Protein AF-A0A971L053-F1 (afdb_monomer_lite)

Sec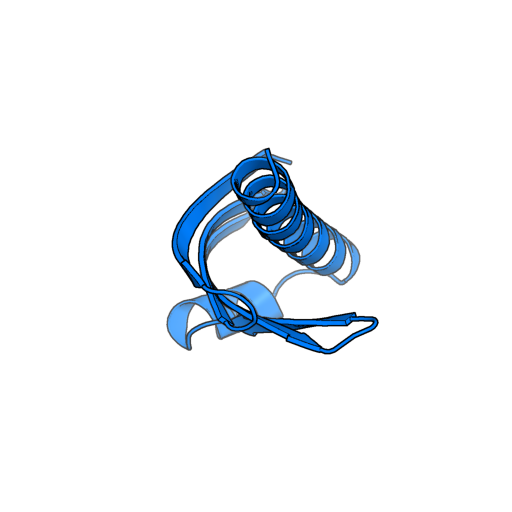ondary structure (DSSP, 8-state):
-EEEEEEEEEETTEEEEEEEEEETTEEEEEEEEEEEETTEEEEEE-HHHHHHHHTS-HHHHHHHHHHHHHHHHHHHHHHT-

pLDDT: mean 87.76, std 7.24, range [55.12, 94.88]

Foldseek 3Di:
DDKDKDWPDDDPFWTKMWMWDDDPPQIATFIWIWGDDPPDIDIDTDPVRVVSLVPDDPVSNVVVVVVVVVNNVVVVVVVVD

Sequence (81 aa):
MSFKGRIIEGDDPDYIAEFIYRSGNTVISGMARIVRKQPKLEISYCNLSADKVRMLGEEDLTKLELEITNLVLNDLLKKNK

Structure (mmCIF, N/CA/C/O backbone):
data_AF-A0A971L053-F1
#
_entry.id   AF-A0A971L053-F1
#
loop_
_atom_site.group_PDB
_atom_site.id
_atom_site.type_symbol
_atom_site.label_atom_id
_atom_site.label_alt_id
_atom_site.label_comp_id
_atom_site.label_asym_id
_atom_site.label_entity_id
_atom_site.label_seq_id
_atom_site.pdbx_PDB_ins_code
_atom_site.Cartn_x
_atom_site.Cartn_y
_atom_site.Cartn_z
_atom_site.occupancy
_atom_site.B_iso_or_equiv
_atom_site.auth_seq_id
_atom_site.auth_comp_id
_atom_site.auth_asym_id
_atom_site.auth_atom_id
_atom_site.pdbx_PDB_model_num
ATOM 1 N N . MET A 1 1 ? 11.224 10.888 -4.420 1.00 79.06 1 MET A N 1
ATOM 2 C CA . MET A 1 1 ? 10.036 10.012 -4.342 1.00 79.06 1 MET A CA 1
ATOM 3 C C . MET A 1 1 ? 8.830 10.858 -3.960 1.00 79.06 1 MET A C 1
ATOM 5 O O . MET A 1 1 ? 8.995 11.799 -3.193 1.00 79.06 1 MET A O 1
ATOM 9 N N . SER A 1 2 ? 7.648 10.560 -4.499 1.00 90.44 2 SER A N 1
ATOM 10 C CA . SER A 1 2 ? 6.387 11.177 -4.070 1.00 90.44 2 SER A CA 1
ATOM 11 C C . SER A 1 2 ? 5.303 10.110 -3.951 1.00 90.44 2 SER A C 1
ATOM 13 O O . SER A 1 2 ? 5.123 9.317 -4.874 1.00 90.44 2 SER A O 1
ATOM 15 N N . PHE A 1 3 ? 4.589 10.109 -2.827 1.00 94.12 3 PHE A N 1
ATOM 16 C CA . PHE A 1 3 ? 3.410 9.284 -2.597 1.00 94.12 3 PHE A CA 1
ATOM 17 C C . PHE A 1 3 ? 2.193 10.183 -2.384 1.00 94.12 3 PHE A C 1
ATOM 19 O O . PHE A 1 3 ? 2.259 11.197 -1.687 1.00 94.12 3 PHE A O 1
ATOM 26 N N . LYS A 1 4 ? 1.075 9.816 -3.004 1.00 93.94 4 LYS A N 1
ATOM 27 C CA . LYS A 1 4 ? -0.248 10.354 -2.697 1.00 93.94 4 LYS A CA 1
ATOM 28 C C . LYS A 1 4 ? -1.191 9.179 -2.560 1.00 93.94 4 LYS A C 1
ATOM 30 O O . LYS A 1 4 ? -1.323 8.413 -3.506 1.00 93.94 4 LYS A O 1
ATOM 35 N N . GLY A 1 5 ? -1.858 9.058 -1.424 1.00 93.94 5 GLY A N 1
ATOM 36 C CA . GLY A 1 5 ? -2.843 8.011 -1.203 1.00 93.94 5 GLY A CA 1
ATOM 37 C C . GLY A 1 5 ? -4.062 8.535 -0.467 1.00 93.94 5 GLY A C 1
ATOM 38 O O . GLY A 1 5 ? -3.980 9.532 0.253 1.00 93.94 5 GLY A O 1
ATOM 39 N N . ARG A 1 6 ? -5.195 7.869 -0.669 1.00 94.50 6 ARG A N 1
ATOM 40 C CA . ARG A 1 6 ? -6.433 8.104 0.076 1.00 94.50 6 ARG A CA 1
ATOM 41 C C . ARG A 1 6 ? -7.120 6.779 0.368 1.00 94.50 6 ARG A C 1
ATOM 43 O O . ARG A 1 6 ? -7.134 5.893 -0.482 1.00 94.50 6 ARG A O 1
ATOM 50 N N . ILE A 1 7 ? -7.707 6.668 1.551 1.00 93.06 7 ILE A N 1
ATOM 51 C CA . ILE A 1 7 ? -8.599 5.558 1.885 1.00 93.06 7 ILE A CA 1
ATOM 52 C C . ILE A 1 7 ? -9.937 5.845 1.208 1.00 93.06 7 ILE A C 1
ATOM 54 O O . ILE A 1 7 ? -10.493 6.929 1.380 1.00 93.06 7 ILE A O 1
ATOM 58 N N . ILE A 1 8 ? -10.393 4.912 0.377 1.00 93.00 8 ILE A N 1
ATOM 59 C CA . ILE A 1 8 ? -11.683 5.000 -0.320 1.00 93.00 8 ILE A CA 1
ATOM 60 C C . ILE A 1 8 ? -12.767 4.352 0.536 1.00 93.00 8 ILE A C 1
ATOM 62 O O . ILE A 1 8 ? -13.862 4.886 0.672 1.00 93.00 8 ILE A O 1
ATOM 66 N N . GLU A 1 9 ? -12.431 3.213 1.125 1.00 90.00 9 GLU A N 1
ATOM 67 C CA . GLU A 1 9 ? -13.288 2.438 2.005 1.00 90.00 9 GLU A CA 1
ATOM 68 C C . GLU A 1 9 ? -12.396 1.871 3.102 1.00 90.00 9 GLU A C 1
ATOM 70 O O . GLU A 1 9 ? -11.264 1.466 2.839 1.00 90.00 9 GLU A O 1
ATOM 75 N N . GLY A 1 10 ? -12.850 1.891 4.344 1.00 84.31 10 GLY A N 1
ATOM 76 C CA . GLY A 1 10 ? -12.036 1.364 5.423 1.00 84.31 10 GLY A CA 1
ATOM 77 C C . GLY A 1 10 ? -12.804 1.292 6.717 1.00 84.31 10 GLY A C 1
ATOM 78 O O . GLY A 1 10 ? -13.209 2.328 7.250 1.00 84.31 10 GLY A O 1
ATOM 79 N N . ASP A 1 11 ? -12.943 0.080 7.229 1.00 80.25 11 ASP A N 1
ATOM 80 C CA . ASP A 1 11 ? -13.374 -0.194 8.589 1.00 80.25 11 ASP A CA 1
ATOM 81 C C . ASP A 1 11 ? -12.498 -1.306 9.156 1.00 80.25 11 ASP A C 1
ATOM 83 O O . ASP A 1 11 ? -12.181 -2.262 8.454 1.00 80.25 11 ASP A O 1
ATOM 87 N N . ASP A 1 12 ? -12.036 -1.163 10.395 1.00 79.50 12 ASP A N 1
ATOM 88 C CA . ASP A 1 12 ? -11.076 -2.121 10.949 1.00 79.50 12 ASP A CA 1
ATOM 89 C C . ASP A 1 12 ? -11.704 -3.532 10.965 1.00 79.50 12 ASP A C 1
ATOM 91 O O . ASP A 1 12 ? -12.787 -3.693 11.530 1.00 79.50 12 ASP A O 1
ATOM 95 N N . PRO A 1 13 ? -11.071 -4.566 10.370 1.00 87.25 13 PRO A N 1
ATOM 96 C CA . PRO A 1 13 ? -9.671 -4.649 9.934 1.00 87.25 13 PRO A CA 1
ATOM 97 C C . PRO A 1 13 ? -9.401 -4.489 8.424 1.00 87.25 13 PRO A C 1
ATOM 99 O O . PRO A 1 13 ? -8.247 -4.640 8.014 1.00 87.25 13 PRO A O 1
ATOM 102 N N . ASP A 1 14 ? -10.409 -4.222 7.596 1.00 92.19 14 ASP A N 1
ATOM 103 C CA . ASP A 1 14 ? -10.326 -4.195 6.133 1.00 92.19 14 ASP A CA 1
ATOM 104 C C . ASP A 1 14 ? -10.328 -2.760 5.574 1.00 92.19 14 ASP A C 1
ATOM 106 O O . ASP A 1 14 ? -11.238 -1.960 5.790 1.00 92.19 14 ASP A O 1
ATOM 110 N N . TYR A 1 15 ? -9.315 -2.447 4.770 1.00 92.06 15 TYR A N 1
ATOM 111 C CA . TYR A 1 15 ? -9.132 -1.144 4.139 1.00 92.06 15 TYR A CA 1
ATOM 112 C C . TYR A 1 15 ? -8.920 -1.281 2.635 1.00 92.06 15 TYR A C 1
ATOM 114 O O . TYR A 1 15 ? -8.296 -2.224 2.148 1.00 92.06 15 TYR A O 1
ATOM 122 N N . ILE A 1 16 ? -9.382 -0.283 1.893 1.00 93.12 16 ILE A N 1
ATOM 123 C CA . ILE A 1 16 ? -9.139 -0.092 0.470 1.00 93.12 16 ILE A CA 1
ATOM 124 C C . ILE A 1 16 ? -8.581 1.315 0.283 1.00 93.12 16 ILE A C 1
ATOM 126 O O . ILE A 1 16 ? -9.235 2.316 0.583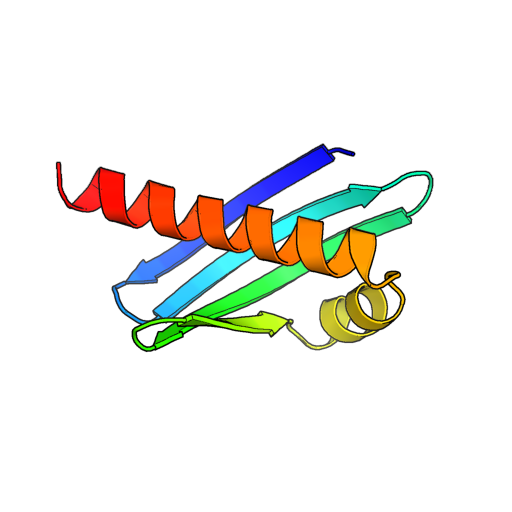 1.00 93.12 16 ILE A O 1
ATOM 130 N N . ALA A 1 17 ? -7.365 1.392 -0.245 1.00 93.56 17 ALA A N 1
ATOM 131 C CA . ALA A 1 17 ? -6.691 2.645 -0.533 1.00 93.56 17 ALA A CA 1
ATOM 132 C C . ALA A 1 17 ? -6.388 2.778 -2.023 1.00 93.56 17 ALA A C 1
ATOM 134 O O . ALA A 1 17 ? -5.857 1.863 -2.649 1.00 93.56 17 ALA A O 1
ATOM 135 N N . GLU A 1 18 ? -6.665 3.953 -2.578 1.00 94.88 18 GLU A N 1
ATOM 136 C CA . GLU A 1 18 ? -6.104 4.371 -3.859 1.00 94.88 18 GLU A CA 1
ATOM 137 C C . GLU A 1 18 ? -4.776 5.073 -3.609 1.00 94.88 18 GLU A C 1
ATOM 139 O O . GLU A 1 18 ? -4.646 5.862 -2.668 1.00 94.88 18 GLU A O 1
ATOM 144 N N . PHE A 1 19 ? -3.791 4.804 -4.460 1.00 94.38 19 PHE A N 1
ATOM 145 C CA . PHE A 1 19 ? -2.476 5.413 -4.359 1.00 94.38 19 PHE A CA 1
ATOM 146 C C . PHE A 1 19 ? -1.899 5.797 -5.720 1.00 94.38 19 PHE A C 1
ATOM 148 O O . PHE A 1 19 ? -2.205 5.208 -6.756 1.00 94.38 19 PHE A O 1
ATOM 155 N N . ILE A 1 20 ? -1.009 6.783 -5.683 1.00 94.12 20 ILE A N 1
ATOM 156 C CA . ILE A 1 20 ? -0.103 7.187 -6.748 1.00 94.12 20 ILE A CA 1
ATOM 157 C C . ILE A 1 20 ? 1.290 7.267 -6.132 1.00 94.12 20 ILE A C 1
ATOM 159 O O . ILE A 1 20 ? 1.550 8.078 -5.243 1.00 94.12 20 ILE A O 1
ATOM 163 N N . TYR A 1 21 ? 2.190 6.443 -6.640 1.00 93.62 21 TYR A N 1
ATOM 164 C CA . TYR A 1 21 ? 3.579 6.354 -6.240 1.00 93.62 21 TYR A CA 1
ATOM 165 C C . TYR A 1 21 ? 4.482 6.755 -7.402 1.00 93.62 21 TYR A C 1
ATOM 167 O O . TYR A 1 21 ? 4.302 6.306 -8.536 1.00 93.62 21 TYR A O 1
ATOM 175 N N . ARG A 1 22 ? 5.445 7.632 -7.121 1.00 92.06 22 ARG A N 1
ATOM 176 C CA . ARG A 1 22 ? 6.425 8.126 -8.089 1.00 92.06 22 ARG A CA 1
ATOM 177 C C .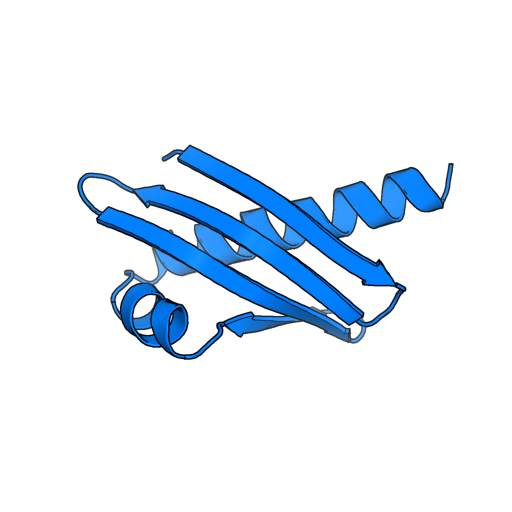 ARG A 1 22 ? 7.839 7.910 -7.560 1.00 92.06 22 ARG A C 1
ATOM 179 O O . ARG A 1 22 ? 8.223 8.544 -6.569 1.00 92.06 22 ARG A O 1
ATOM 186 N N . SER A 1 23 ? 8.618 7.090 -8.263 1.00 86.75 23 SER A N 1
ATOM 187 C CA . SER A 1 23 ? 10.055 6.904 -8.028 1.00 86.75 23 SER A CA 1
ATOM 188 C C . SER A 1 23 ? 10.814 7.041 -9.347 1.00 86.75 23 SER A C 1
ATOM 190 O O . SER A 1 23 ? 10.568 6.302 -10.297 1.00 86.75 23 SER A O 1
ATOM 192 N N . GLY A 1 24 ? 11.685 8.050 -9.445 1.00 86.62 24 GLY A N 1
ATOM 193 C CA . GLY A 1 24 ? 12.352 8.408 -10.701 1.00 86.62 24 GLY A CA 1
ATOM 194 C C . GLY A 1 24 ? 11.356 8.658 -11.842 1.00 86.62 24 GLY A C 1
ATOM 195 O O . GLY A 1 24 ? 10.440 9.471 -11.704 1.00 86.62 24 GLY A O 1
ATOM 196 N N . ASN A 1 25 ? 11.529 7.930 -12.949 1.00 84.06 25 ASN A N 1
ATOM 197 C CA . ASN A 1 25 ? 10.641 7.966 -14.121 1.00 84.06 25 ASN A CA 1
ATOM 198 C C . ASN A 1 25 ? 9.431 7.024 -13.995 1.00 84.06 25 ASN A C 1
ATOM 200 O O . ASN A 1 25 ? 8.559 7.014 -14.864 1.00 84.06 25 ASN A O 1
ATOM 204 N N . THR A 1 26 ? 9.368 6.227 -12.930 1.00 85.31 26 THR A N 1
ATOM 205 C CA . THR A 1 26 ? 8.313 5.242 -12.715 1.00 85.31 26 THR A CA 1
ATOM 206 C C . THR A 1 26 ? 7.142 5.889 -11.988 1.00 85.31 26 THR A C 1
ATOM 208 O O . THR A 1 26 ? 7.287 6.435 -10.891 1.00 85.31 26 THR A O 1
ATOM 211 N N . VAL A 1 27 ? 5.957 5.802 -12.594 1.00 90.12 27 VAL A N 1
ATOM 212 C CA . VAL A 1 27 ? 4.693 6.232 -11.991 1.00 90.12 27 VAL A CA 1
ATOM 213 C C . VAL A 1 27 ? 3.755 5.037 -11.920 1.00 90.12 27 VAL A C 1
ATOM 215 O O . VAL A 1 27 ? 3.377 4.468 -12.944 1.00 90.12 27 VAL A O 1
ATOM 218 N N . ILE A 1 28 ? 3.359 4.678 -10.704 1.00 90.62 28 ILE A N 1
ATOM 219 C CA . ILE A 1 28 ? 2.421 3.592 -10.439 1.00 90.62 28 ILE A CA 1
ATOM 220 C C . ILE A 1 28 ? 1.218 4.184 -9.738 1.00 90.62 28 ILE A C 1
ATOM 222 O O . ILE A 1 28 ? 1.342 4.810 -8.692 1.00 90.62 28 ILE A O 1
ATOM 226 N N . SER A 1 29 ? 0.047 3.974 -10.314 1.00 91.19 29 SER A N 1
ATOM 227 C CA . SER A 1 29 ? -1.224 4.292 -9.683 1.00 91.19 29 SER A CA 1
ATOM 228 C C . SER A 1 29 ? -2.054 3.028 -9.583 1.00 91.19 29 SER A C 1
ATOM 230 O O . SER A 1 29 ? -2.025 2.196 -10.497 1.00 91.19 29 SER A O 1
ATOM 232 N N . GLY A 1 30 ? -2.788 2.878 -8.491 1.00 92.25 30 GLY A N 1
ATOM 233 C CA . GLY A 1 30 ? -3.524 1.655 -8.247 1.00 92.25 30 GLY A CA 1
ATOM 234 C C . GLY A 1 30 ? -4.399 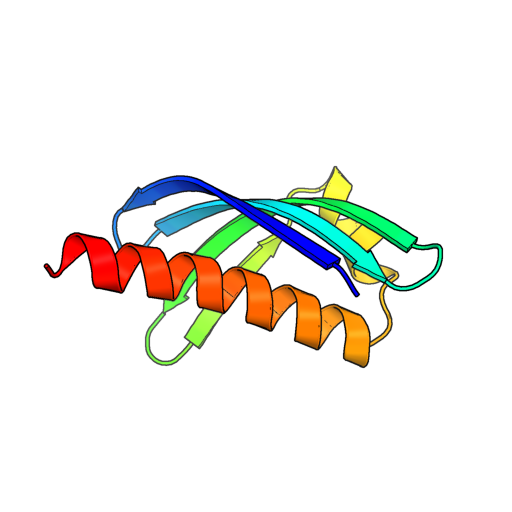1.697 -7.018 1.00 92.25 30 GLY A C 1
ATOM 235 O O . GLY A 1 30 ? -4.481 2.703 -6.317 1.00 92.25 30 GLY A O 1
ATOM 236 N N . MET A 1 31 ? -5.020 0.552 -6.771 1.00 93.06 31 MET A N 1
ATOM 237 C CA . MET A 1 31 ? -5.752 0.279 -5.548 1.00 93.06 31 MET A CA 1
ATOM 238 C C . MET A 1 31 ? -5.054 -0.848 -4.796 1.00 93.06 31 MET A C 1
ATOM 240 O O . MET A 1 31 ? -4.614 -1.837 -5.391 1.00 93.06 31 MET A O 1
ATOM 244 N N . ALA A 1 32 ? -4.950 -0.675 -3.487 1.00 93.19 32 ALA A N 1
ATOM 245 C CA . ALA A 1 32 ? -4.464 -1.669 -2.556 1.00 93.19 32 ALA A CA 1
ATOM 246 C C . ALA A 1 32 ? -5.587 -2.010 -1.577 1.00 93.19 32 AL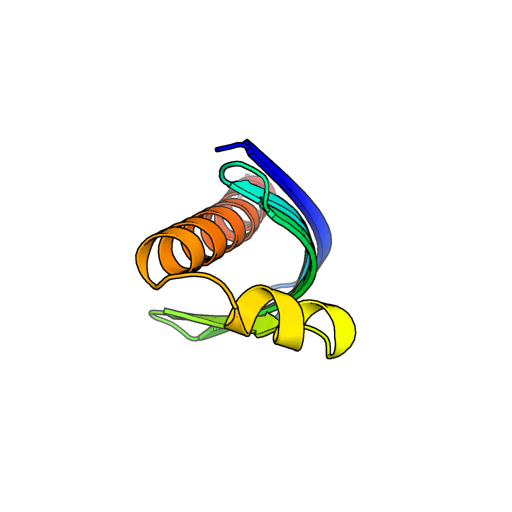A A C 1
ATOM 248 O O . ALA A 1 32 ? -6.197 -1.116 -0.991 1.00 93.19 32 ALA A O 1
ATOM 249 N N . ARG A 1 33 ? -5.844 -3.302 -1.396 1.00 93.44 33 ARG A N 1
ATOM 250 C CA . ARG A 1 33 ? -6.585 -3.828 -0.256 1.00 93.44 33 ARG A CA 1
ATOM 251 C C . ARG A 1 33 ? -5.588 -4.091 0.864 1.00 93.44 33 ARG A C 1
ATOM 253 O O . ARG A 1 33 ? -4.567 -4.733 0.631 1.00 93.44 33 ARG A O 1
ATOM 260 N N . ILE A 1 34 ? -5.882 -3.603 2.058 1.00 92.81 34 ILE A N 1
ATOM 261 C CA . ILE A 1 34 ? -5.053 -3.771 3.243 1.00 92.81 34 ILE A CA 1
ATOM 262 C C . ILE A 1 34 ? -5.892 -4.449 4.316 1.00 92.81 34 ILE A C 1
ATOM 264 O O . ILE A 1 34 ? -6.968 -3.968 4.649 1.00 92.81 34 ILE A O 1
ATOM 268 N N . VAL A 1 35 ? -5.398 -5.557 4.860 1.00 91.50 35 VAL A N 1
ATOM 269 C CA . VAL A 1 35 ? -6.044 -6.276 5.961 1.00 91.50 35 VAL A CA 1
ATOM 270 C C . VAL A 1 35 ? -5.130 -6.230 7.175 1.00 91.50 35 VAL A C 1
ATOM 272 O O . VAL A 1 35 ? -3.982 -6.682 7.120 1.00 91.50 35 VAL A O 1
ATOM 275 N N . ARG A 1 36 ? -5.618 -5.687 8.292 1.00 87.06 36 ARG A N 1
ATOM 276 C CA . ARG A 1 36 ? -4.861 -5.653 9.545 1.00 87.06 36 ARG A CA 1
ATOM 277 C C . ARG A 1 36 ? -4.893 -7.023 10.218 1.00 87.06 36 ARG A C 1
ATOM 279 O O . ARG A 1 36 ? -5.889 -7.406 10.822 1.00 87.06 36 ARG A O 1
ATOM 286 N N . LYS A 1 37 ? -3.770 -7.743 10.175 1.00 84.25 37 LYS A N 1
ATOM 287 C CA . LYS A 1 37 ? -3.567 -9.012 10.886 1.00 84.25 37 LYS A CA 1
ATOM 288 C C . LYS A 1 37 ? -2.474 -8.850 11.927 1.00 84.25 37 LYS A C 1
ATOM 290 O O . LYS A 1 37 ? -1.302 -8.963 11.594 1.00 84.25 37 LYS A O 1
ATOM 295 N N . GLN A 1 38 ? -2.820 -8.593 13.187 1.00 72.62 38 GLN A N 1
ATOM 296 C CA . GLN A 1 38 ? -1.805 -8.332 14.216 1.00 72.62 38 GLN A CA 1
ATOM 297 C C . GLN A 1 38 ? -0.730 -9.441 14.253 1.00 72.62 38 GLN A C 1
ATOM 299 O O . GLN A 1 38 ? -1.087 -10.616 14.356 1.00 72.62 38 GLN A O 1
ATOM 304 N N . PRO A 1 39 ? 0.572 -9.097 14.143 1.00 70.31 39 PRO A N 1
ATOM 305 C CA . PRO A 1 39 ? 1.174 -7.755 14.230 1.00 70.31 39 PRO A CA 1
ATOM 306 C C . PRO A 1 39 ? 1.463 -7.043 12.884 1.00 70.31 39 PRO A C 1
ATOM 308 O O . PRO A 1 39 ? 2.150 -6.026 12.879 1.00 70.31 39 PRO A O 1
ATOM 311 N N . LYS A 1 40 ? 1.004 -7.565 11.743 1.00 77.81 40 LYS A N 1
ATOM 312 C CA . LYS A 1 40 ? 1.332 -7.090 10.386 1.00 77.81 40 LYS A CA 1
ATOM 313 C C . LYS A 1 40 ? 0.116 -6.526 9.631 1.00 77.81 40 LYS A C 1
ATOM 315 O O . LYS A 1 40 ? -1.038 -6.795 9.955 1.00 77.81 40 LYS A O 1
ATOM 320 N N . LEU A 1 41 ? 0.380 -5.744 8.590 1.00 82.81 41 LEU A N 1
ATOM 321 C CA . LEU A 1 41 ? -0.612 -5.430 7.563 1.00 82.81 41 LEU A CA 1
ATOM 322 C C . LEU A 1 41 ? -0.357 -6.339 6.366 1.00 82.81 41 LEU A C 1
ATOM 324 O O . LEU A 1 41 ? 0.771 -6.422 5.886 1.00 82.81 41 LEU A O 1
ATOM 328 N N . GLU A 1 42 ? -1.388 -7.027 5.893 1.00 90.12 42 GLU A N 1
ATOM 329 C CA . GLU A 1 42 ? -1.334 -7.708 4.604 1.00 90.12 42 GLU A CA 1
ATOM 330 C C . GLU A 1 42 ? -1.812 -6.745 3.525 1.00 90.12 42 GLU A C 1
ATOM 332 O O . GLU A 1 42 ? -2.955 -6.295 3.560 1.00 90.12 42 GLU A O 1
ATOM 337 N N . ILE A 1 43 ? -0.936 -6.430 2.572 1.00 91.50 43 ILE A N 1
ATOM 338 C CA . ILE A 1 43 ? -1.232 -5.540 1.450 1.00 91.50 43 ILE A CA 1
ATOM 339 C C . ILE A 1 43 ? -1.384 -6.394 0.192 1.00 91.50 43 ILE A C 1
ATOM 341 O O . ILE A 1 43 ? -0.536 -7.220 -0.130 1.00 91.50 43 ILE A O 1
ATOM 345 N N . SER A 1 44 ? -2.488 -6.208 -0.522 1.00 91.81 44 SER A N 1
ATOM 346 C CA . SER A 1 44 ? -2.781 -6.865 -1.794 1.00 91.81 44 SER A CA 1
ATOM 347 C C . SER A 1 44 ? -3.139 -5.819 -2.838 1.00 91.81 44 SER A C 1
ATOM 349 O O . SER A 1 44 ? -4.006 -4.980 -2.615 1.00 91.81 44 SER A O 1
ATOM 351 N N . TYR A 1 45 ? -2.500 -5.873 -4.001 1.00 91.06 45 TYR A N 1
ATOM 352 C CA . TYR A 1 45 ? -2.729 -4.917 -5.084 1.00 91.06 45 TYR A CA 1
ATOM 353 C C . TYR A 1 45 ? -3.755 -5.459 -6.082 1.00 91.06 45 TYR A C 1
ATOM 355 O O . TYR A 1 45 ? -3.705 -6.632 -6.451 1.00 91.06 45 TYR A O 1
ATOM 363 N N . CYS A 1 46 ? -4.665 -4.613 -6.570 1.00 85.00 46 CYS A N 1
ATOM 364 C CA . CYS A 1 46 ? -5.594 -5.007 -7.634 1.00 85.00 46 CYS A CA 1
ATOM 365 C C . CYS A 1 46 ? -4.835 -5.326 -8.939 1.00 85.00 46 CYS A C 1
ATOM 367 O O . CYS A 1 46 ? -3.803 -4.709 -9.211 1.00 85.00 46 CYS A O 1
ATOM 369 N N . ASN A 1 47 ? -5.362 -6.241 -9.767 1.00 75.50 47 ASN A N 1
ATOM 370 C CA . ASN A 1 47 ? -4.659 -6.852 -10.913 1.00 75.50 47 ASN A CA 1
ATOM 371 C C . ASN A 1 47 ? -3.856 -5.869 -11.789 1.00 75.50 47 ASN A C 1
ATOM 373 O O . ASN A 1 47 ? -2.671 -6.084 -12.013 1.00 75.50 47 ASN A O 1
ATOM 377 N N . LEU A 1 48 ? -4.452 -4.753 -12.228 1.00 70.81 48 LEU A N 1
ATOM 378 C CA . LEU A 1 48 ? -3.774 -3.784 -13.110 1.00 70.81 48 LEU A CA 1
ATOM 379 C C . LEU A 1 48 ? -2.598 -3.051 -12.443 1.00 70.81 48 LEU A C 1
ATOM 381 O O . LEU A 1 48 ? -1.652 -2.636 -13.114 1.00 70.81 48 LEU A O 1
ATOM 385 N N . SER A 1 49 ? -2.659 -2.864 -11.126 1.00 76.88 49 SER A N 1
ATOM 386 C CA . SER A 1 49 ? -1.570 -2.282 -10.341 1.00 76.88 49 SER A CA 1
ATOM 387 C C . SER A 1 49 ? -0.563 -3.326 -9.871 1.00 76.88 49 SER A C 1
ATOM 389 O O . SER A 1 49 ? 0.608 -2.992 -9.740 1.00 76.88 49 SER A O 1
ATOM 391 N N . ALA A 1 50 ? -0.982 -4.578 -9.675 1.00 81.25 50 ALA A N 1
ATOM 392 C CA . ALA A 1 50 ? -0.119 -5.657 -9.205 1.00 81.25 50 ALA A CA 1
ATOM 393 C C . ALA A 1 50 ? 1.063 -5.896 -10.153 1.00 81.25 50 ALA A C 1
ATOM 395 O O . ALA A 1 50 ? 2.196 -5.995 -9.692 1.00 81.25 50 ALA A O 1
ATOM 396 N N . ASP A 1 51 ? 0.829 -5.901 -11.467 1.00 84.38 51 ASP A N 1
ATOM 397 C CA . ASP A 1 51 ? 1.903 -6.108 -12.444 1.00 84.38 51 ASP A CA 1
ATOM 398 C C . ASP A 1 51 ? 2.916 -4.959 -12.446 1.00 84.38 51 ASP A C 1
ATOM 400 O O . ASP A 1 51 ? 4.119 -5.195 -12.490 1.00 84.38 51 ASP A O 1
ATOM 404 N N . LYS A 1 52 ? 2.455 -3.711 -12.303 1.00 84.44 52 LYS A N 1
ATOM 405 C CA . LYS A 1 52 ? 3.347 -2.545 -12.210 1.00 84.44 52 LYS A CA 1
ATOM 406 C C . LYS A 1 52 ? 4.133 -2.524 -10.903 1.00 84.44 52 LYS A C 1
ATOM 408 O O . LYS A 1 52 ? 5.310 -2.185 -10.909 1.00 84.44 52 LYS A O 1
ATOM 413 N N . VAL A 1 53 ? 3.492 -2.890 -9.793 1.00 87.06 53 VAL A N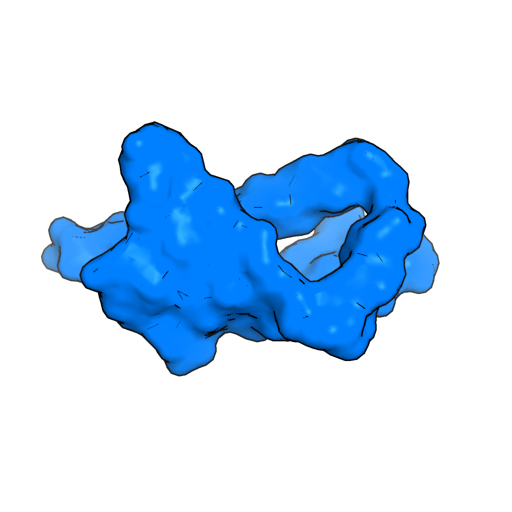 1
ATOM 414 C CA . VAL A 1 53 ? 4.141 -2.977 -8.479 1.00 87.06 53 VAL A CA 1
ATOM 415 C C . VAL A 1 53 ? 5.195 -4.086 -8.464 1.00 87.06 53 VAL A C 1
ATOM 417 O O . VAL A 1 53 ? 6.278 -3.871 -7.937 1.00 87.06 53 VAL A O 1
ATOM 420 N N . ARG A 1 54 ? 4.941 -5.226 -9.120 1.00 85.06 54 ARG A N 1
ATOM 421 C CA . ARG A 1 54 ? 5.921 -6.319 -9.286 1.00 85.06 54 ARG A CA 1
ATOM 422 C C . ARG A 1 54 ? 7.177 -5.915 -10.058 1.00 85.06 54 ARG A C 1
ATOM 424 O O . ARG A 1 54 ? 8.196 -6.581 -9.927 1.00 85.06 54 ARG A O 1
ATOM 431 N N . MET A 1 55 ? 7.105 -4.861 -10.871 1.00 86.88 55 MET A N 1
ATOM 432 C CA . MET A 1 55 ? 8.260 -4.320 -11.594 1.00 86.88 55 MET A CA 1
ATOM 433 C C . MET A 1 55 ? 9.099 -3.347 -10.754 1.00 86.88 55 MET A C 1
ATOM 435 O O . MET A 1 55 ? 10.139 -2.891 -11.229 1.00 86.88 55 MET A O 1
ATOM 439 N N . LEU A 1 56 ? 8.666 -2.995 -9.537 1.00 87.56 56 LEU A N 1
ATOM 440 C CA . LEU A 1 56 ? 9.479 -2.193 -8.627 1.00 87.56 56 LEU A CA 1
ATOM 441 C C . LEU A 1 56 ? 10.670 -3.002 -8.112 1.00 87.56 56 LEU A C 1
ATOM 443 O O . LEU A 1 56 ? 10.558 -4.193 -7.824 1.00 87.56 56 LEU A O 1
ATOM 447 N N . GLY A 1 57 ? 11.802 -2.323 -7.936 1.00 89.56 57 GLY A N 1
ATOM 448 C CA . GLY A 1 57 ? 12.890 -2.860 -7.126 1.00 89.56 57 GLY A CA 1
ATOM 449 C C . GLY A 1 57 ? 12.468 -2.991 -5.660 1.00 89.56 57 GLY A C 1
ATOM 450 O O . GLY A 1 57 ? 11.564 -2.292 -5.199 1.00 89.56 57 GLY A O 1
ATOM 451 N N . GLU A 1 58 ? 13.154 -3.855 -4.916 1.00 91.44 58 GLU A N 1
ATOM 452 C CA . GLU A 1 58 ? 12.855 -4.160 -3.507 1.00 91.44 58 GLU A CA 1
ATOM 453 C C . GLU A 1 58 ? 12.790 -2.904 -2.618 1.00 91.44 58 GLU A C 1
ATOM 455 O O . GLU A 1 58 ? 11.895 -2.766 -1.782 1.00 91.44 58 GLU A O 1
ATOM 460 N N . GLU A 1 59 ? 13.688 -1.941 -2.844 1.00 91.44 59 GLU A N 1
ATOM 461 C CA . GLU A 1 59 ? 13.718 -0.674 -2.108 1.00 91.44 59 GLU A CA 1
ATOM 462 C C . GLU A 1 59 ? 12.459 0.176 -2.351 1.00 91.44 59 GLU A C 1
ATOM 464 O O . GLU A 1 59 ? 11.857 0.697 -1.409 1.00 91.44 59 GLU A O 1
ATOM 469 N N . ASP A 1 60 ? 12.040 0.316 -3.610 1.00 91.25 60 ASP A N 1
ATOM 470 C CA . ASP A 1 60 ? 10.864 1.109 -3.972 1.00 91.25 60 ASP A CA 1
ATOM 471 C C . ASP A 1 60 ? 9.566 0.423 -3.535 1.00 91.25 60 ASP A C 1
ATOM 473 O O . ASP A 1 60 ? 8.642 1.098 -3.074 1.00 91.25 60 ASP A O 1
ATOM 477 N N . LEU A 1 61 ? 9.514 -0.910 -3.621 1.00 91.50 61 LEU A N 1
ATOM 478 C CA . LEU A 1 61 ? 8.404 -1.709 -3.110 1.00 91.50 61 LEU A CA 1
ATOM 479 C C . LEU A 1 61 ? 8.242 -1.515 -1.598 1.00 91.50 61 LEU A C 1
ATOM 481 O O . LEU A 1 61 ? 7.155 -1.176 -1.136 1.00 91.50 61 LEU A O 1
ATOM 485 N N . THR A 1 62 ? 9.335 -1.631 -0.841 1.00 92.56 62 THR A N 1
ATOM 486 C CA . THR A 1 62 ? 9.328 -1.431 0.617 1.00 92.56 62 THR A CA 1
ATOM 487 C C . THR A 1 62 ? 8.838 -0.030 0.983 1.00 92.56 62 THR A C 1
ATOM 489 O O . THR A 1 62 ? 8.018 0.143 1.885 1.00 92.56 62 THR A O 1
ATOM 492 N N . LYS A 1 63 ? 9.298 0.996 0.255 1.00 93.12 63 LYS A N 1
ATOM 493 C CA . LYS A 1 63 ? 8.834 2.377 0.449 1.00 93.12 63 LYS A CA 1
ATOM 494 C C . LYS A 1 63 ? 7.346 2.529 0.139 1.00 93.12 63 LYS A C 1
ATOM 496 O O . LYS A 1 63 ? 6.645 3.202 0.886 1.00 93.12 63 LYS A O 1
ATOM 501 N N . LEU A 1 64 ? 6.855 1.922 -0.941 1.00 92.81 64 LEU A N 1
ATOM 502 C CA . LEU A 1 64 ? 5.433 1.939 -1.286 1.00 92.81 64 LEU A CA 1
ATOM 503 C C . LEU A 1 64 ? 4.579 1.306 -0.177 1.00 92.81 64 LEU A C 1
ATOM 505 O O . LEU A 1 64 ? 3.588 1.901 0.247 1.00 92.81 64 LEU A O 1
ATOM 509 N N . GLU A 1 65 ? 4.958 0.122 0.300 1.00 92.56 65 GLU A N 1
ATOM 510 C CA . GLU A 1 65 ? 4.242 -0.584 1.367 1.00 92.56 65 GLU A CA 1
ATOM 511 C C . GLU A 1 65 ? 4.250 0.195 2.688 1.00 92.56 65 GLU A C 1
ATOM 513 O O . GLU A 1 65 ? 3.227 0.249 3.379 1.00 92.56 65 GLU A O 1
ATOM 518 N N . LEU A 1 66 ? 5.362 0.862 3.014 1.00 93.12 66 LEU A N 1
ATOM 519 C CA . LEU A 1 66 ? 5.467 1.723 4.192 1.00 93.12 66 LEU A CA 1
ATOM 520 C C . LEU A 1 66 ? 4.515 2.924 4.110 1.00 93.12 66 LEU A C 1
ATOM 522 O O . LEU A 1 66 ? 3.829 3.235 5.081 1.00 93.12 66 LEU A O 1
ATOM 526 N N . GLU A 1 67 ? 4.428 3.581 2.953 1.00 94.69 67 GLU A N 1
ATOM 527 C CA . GLU A 1 67 ? 3.514 4.711 2.752 1.00 94.69 67 GLU A CA 1
ATOM 528 C C . GLU A 1 67 ? 2.038 4.291 2.829 1.00 94.69 67 GLU A C 1
ATOM 530 O O . GLU A 1 67 ? 1.225 4.967 3.465 1.00 94.69 67 GLU A O 1
ATOM 535 N N . ILE A 1 68 ? 1.685 3.141 2.244 1.00 93.06 68 ILE A N 1
ATOM 536 C CA . ILE A 1 68 ? 0.336 2.563 2.359 1.00 93.06 68 ILE A CA 1
ATOM 537 C C . ILE A 1 68 ? 0.023 2.212 3.821 1.00 93.06 68 ILE A C 1
ATOM 539 O O . ILE A 1 68 ? -1.069 2.500 4.311 1.00 93.06 68 ILE A O 1
ATOM 543 N N . THR A 1 69 ? 0.988 1.643 4.542 1.00 91.56 69 THR A N 1
ATOM 544 C CA . THR A 1 69 ? 0.859 1.337 5.973 1.00 91.56 69 THR A CA 1
ATOM 545 C C . THR A 1 69 ? 0.621 2.603 6.792 1.00 91.56 69 THR A C 1
ATOM 547 O O . THR A 1 69 ? -0.325 2.663 7.577 1.00 91.56 69 THR A O 1
ATOM 550 N N . ASN A 1 70 ? 1.421 3.648 6.569 1.00 92.25 70 ASN A N 1
ATOM 551 C CA . ASN A 1 70 ? 1.275 4.938 7.243 1.00 92.25 70 ASN A CA 1
ATOM 552 C C . ASN A 1 70 ? -0.091 5.577 6.972 1.00 92.25 70 ASN A C 1
ATOM 554 O O . ASN A 1 70 ? -0.671 6.194 7.866 1.00 92.25 70 ASN A O 1
ATOM 558 N N . LEU A 1 71 ? -0.631 5.419 5.761 1.00 92.25 71 LEU A N 1
ATOM 559 C CA . LEU A 1 71 ? -1.966 5.902 5.417 1.00 92.25 71 LEU A CA 1
ATOM 560 C C . LEU A 1 71 ? -3.050 5.246 6.290 1.00 92.25 71 LEU A C 1
ATOM 562 O O . LEU A 1 71 ? -3.878 5.960 6.855 1.00 92.25 71 LEU A O 1
ATOM 566 N N . VAL A 1 72 ? -3.010 3.919 6.446 1.00 89.94 72 VAL A N 1
ATOM 567 C CA . VAL A 1 72 ? -3.962 3.164 7.284 1.00 89.94 72 VAL A CA 1
ATOM 568 C C . VAL A 1 72 ? -3.783 3.490 8.768 1.00 89.94 72 VAL A C 1
ATOM 570 O O . VAL A 1 72 ? -4.761 3.732 9.473 1.00 89.94 72 VAL A O 1
ATOM 573 N N . LEU A 1 73 ? -2.538 3.572 9.249 1.00 89.12 73 LEU A N 1
ATOM 574 C CA . LEU A 1 73 ? -2.249 3.942 10.638 1.00 89.12 73 LEU A CA 1
ATOM 575 C C . LEU A 1 73 ? -2.767 5.346 10.979 1.00 89.12 73 LEU A C 1
ATOM 577 O O . LEU A 1 73 ? -3.349 5.546 12.042 1.00 89.12 73 LEU A O 1
ATOM 581 N N . ASN A 1 74 ? -2.605 6.313 10.074 1.00 90.06 74 ASN A N 1
ATOM 582 C CA . ASN A 1 74 ? -3.113 7.670 10.273 1.00 90.06 74 ASN A CA 1
ATOM 583 C C . ASN A 1 74 ? -4.644 7.725 10.351 1.00 90.06 74 ASN A C 1
ATOM 585 O O . ASN A 1 74 ? -5.181 8.539 11.099 1.00 90.06 74 ASN A O 1
ATOM 589 N N . ASP A 1 75 ? -5.350 6.886 9.595 1.00 88.19 75 ASP A N 1
ATOM 590 C CA . ASP A 1 75 ? -6.811 6.789 9.673 1.00 88.19 75 ASP A CA 1
ATOM 591 C C . ASP A 1 75 ? -7.276 6.166 10.990 1.00 88.19 75 ASP A C 1
ATOM 593 O O . ASP A 1 75 ? -8.120 6.739 11.678 1.00 88.19 75 ASP A O 1
ATOM 597 N N . LEU A 1 76 ? -6.639 5.069 11.408 1.00 86.50 76 LEU A N 1
ATOM 598 C CA . LEU A 1 76 ? -6.871 4.448 12.714 1.00 86.50 76 LEU A CA 1
ATOM 599 C C . LEU A 1 76 ? -6.678 5.445 13.865 1.00 86.50 76 LEU A C 1
ATOM 601 O O . LEU A 1 76 ? -7.506 5.532 14.770 1.00 86.50 76 LEU A O 1
ATOM 605 N N . LEU A 1 77 ? -5.604 6.238 13.821 1.00 86.81 77 LEU A N 1
ATOM 606 C CA . LEU A 1 77 ? -5.332 7.266 14.827 1.00 86.81 77 LEU A CA 1
ATOM 607 C C . LEU A 1 77 ? -6.365 8.398 14.820 1.00 86.81 77 LEU A C 1
ATOM 609 O O . LEU A 1 77 ? -6.631 8.972 15.873 1.00 86.81 77 LEU A O 1
ATOM 613 N N . LYS A 1 78 ? -6.939 8.737 13.659 1.00 86.44 78 LYS A N 1
ATOM 614 C CA . LYS A 1 78 ? -8.009 9.740 13.558 1.00 86.44 78 LYS A CA 1
ATOM 615 C C . LYS A 1 78 ? -9.337 9.226 14.101 1.00 86.44 78 LYS A C 1
ATOM 617 O O . LYS A 1 78 ? -10.043 10.005 14.720 1.00 86.44 78 LYS A O 1
ATOM 622 N N . LYS A 1 79 ? -9.665 7.950 13.882 1.00 79.62 79 LYS A N 1
ATOM 623 C CA . LYS A 1 79 ? -10.902 7.325 14.379 1.00 79.62 79 LYS A CA 1
ATOM 624 C C . LYS A 1 79 ? -10.892 7.070 15.889 1.00 79.62 79 LYS A C 1
ATOM 626 O O . LYS A 1 79 ? -11.950 7.010 16.498 1.00 79.62 79 LYS A O 1
ATOM 631 N N . ASN A 1 80 ? -9.707 6.933 16.485 1.00 65.38 80 ASN A N 1
ATOM 632 C CA . ASN A 1 80 ? -9.526 6.776 17.932 1.00 65.38 80 ASN A CA 1
ATOM 633 C C . ASN A 1 80 ? -9.450 8.112 18.703 1.00 65.38 80 ASN A C 1
ATOM 635 O O . ASN A 1 80 ? -9.191 8.095 19.907 1.00 65.38 80 ASN A O 1
ATOM 639 N N . LYS A 1 81 ? -9.616 9.255 18.027 1.00 55.12 81 LYS A N 1
ATOM 640 C CA . LYS A 1 81 ? -9.730 10.585 18.641 1.00 55.12 81 LYS A CA 1
ATOM 641 C C . LYS A 1 81 ? -11.179 11.038 18.660 1.00 55.12 81 LYS A C 1
ATOM 643 O O . LYS A 1 81 ? -11.537 11.698 19.657 1.00 55.12 81 LYS A O 1
#

Radius of gyration: 12.29 Å; chains: 1; bounding box: 27×20×33 Å